Protein AF-A0A2B7GXM1-F1 (afdb_monomer_lite)

Sequence (104 aa):
MEYDSQNIAARKDNAVAILREANEEKWEELAEETTLTKRQIAMWELAIVFDQKNAHIAREYGVRVTTVARHCERVREKHKEAEKKVQQLENTIEYLNGASSTDA

pLDDT: mean 86.86, std 16.86, range [43.56, 97.94]

Radius of gyration: 20.79 Å; chains: 1; bounding box: 57×22×64 Å

Foldseek 3Di:
DPPPPVVVVVVLLCPLVVVCVVCVVVLVVVVVVDVAHSLLVSLLCVCPVVVRQLVSVCVVVVHDSVVSVVSNVVVVVRVVVVVVVVVVVVVVVVVVVVVVVVPD

Secondary structure (DSSP, 8-state):
----HHHHHHHHHHHHHHHHHHHHHHHHHHHHHSSS-HHHHHHHIIIIIS---HHHHHHHTT--HHHHHHHHHHHHHHHHHHHHHHHHHHHHHHHHHHHTTS--

Structure (mmCIF, N/CA/C/O backbone):
data_AF-A0A2B7GXM1-F1
#
_entry.id   AF-A0A2B7GXM1-F1
#
loop_
_atom_site.group_PDB
_atom_site.id
_atom_site.type_symbol
_atom_site.label_atom_id
_atom_site.label_alt_id
_atom_site.label_comp_id
_atom_site.label_asym_id
_atom_site.label_entity_id
_atom_site.label_seq_id
_atom_site.pdbx_PDB_ins_code
_atom_site.Cartn_x
_atom_site.Cartn_y
_atom_site.Cartn_z
_atom_site.occupancy
_atom_site.B_iso_or_equiv
_atom_site.auth_seq_id
_atom_site.auth_comp_id
_atom_site.auth_asym_id
_atom_site.auth_atom_id
_atom_site.pdbx_PDB_model_num
ATOM 1 N N . MET A 1 1 ? 38.649 1.877 -18.856 1.00 46.22 1 MET A N 1
ATOM 2 C CA . MET A 1 1 ? 37.574 1.279 -18.040 1.00 46.22 1 MET A CA 1
ATOM 3 C C . MET A 1 1 ? 36.295 1.995 -18.444 1.00 46.22 1 MET A C 1
ATOM 5 O O . MET A 1 1 ? 35.980 3.035 -17.884 1.00 46.22 1 MET A O 1
ATOM 9 N N . GLU A 1 2 ? 35.661 1.541 -19.527 1.00 43.56 2 GLU A N 1
ATOM 10 C CA . GLU A 1 2 ? 34.377 2.095 -19.969 1.00 43.56 2 GLU A CA 1
ATOM 11 C C . GLU A 1 2 ? 33.322 1.714 -18.933 1.00 43.56 2 GLU A C 1
ATOM 13 O O . GLU A 1 2 ? 33.073 0.536 -18.681 1.00 43.56 2 GLU A O 1
ATOM 18 N N . TYR A 1 3 ? 32.769 2.720 -18.261 1.00 47.44 3 TYR A N 1
ATOM 19 C CA . TYR A 1 3 ? 31.655 2.535 -17.345 1.00 47.44 3 TYR A CA 1
ATOM 20 C C . TYR A 1 3 ? 30.423 2.258 -18.205 1.00 47.44 3 TYR A C 1
ATOM 22 O O . TYR A 1 3 ? 29.866 3.163 -18.828 1.00 47.44 3 TYR A O 1
ATOM 30 N N . ASP A 1 4 ? 30.067 0.982 -18.303 1.00 49.59 4 ASP A N 1
ATOM 31 C CA . ASP A 1 4 ? 29.046 0.472 -19.208 1.00 49.59 4 ASP A CA 1
ATOM 32 C C . ASP A 1 4 ? 27.646 0.926 -18.758 1.00 49.59 4 ASP A C 1
ATOM 34 O O . ASP A 1 4 ? 26.919 0.258 -18.018 1.00 49.59 4 ASP A O 1
ATOM 38 N N . SER A 1 5 ? 27.292 2.145 -19.163 1.00 53.03 5 SER A N 1
ATOM 39 C CA . SER A 1 5 ? 26.008 2.795 -18.886 1.00 53.03 5 SER A CA 1
ATOM 40 C C . SER A 1 5 ? 24.804 1.967 -19.357 1.00 53.03 5 SER A C 1
ATOM 42 O O . SER A 1 5 ? 23.721 2.074 -18.775 1.00 53.03 5 SER A O 1
ATOM 44 N N . GLN A 1 6 ? 25.003 1.079 -20.338 1.00 51.12 6 GLN A N 1
ATOM 45 C CA . GLN A 1 6 ? 23.982 0.160 -20.843 1.00 51.12 6 GLN A CA 1
ATOM 46 C C . GLN A 1 6 ? 23.639 -0.944 -19.826 1.00 51.12 6 GLN A C 1
ATOM 48 O O . GLN A 1 6 ? 22.476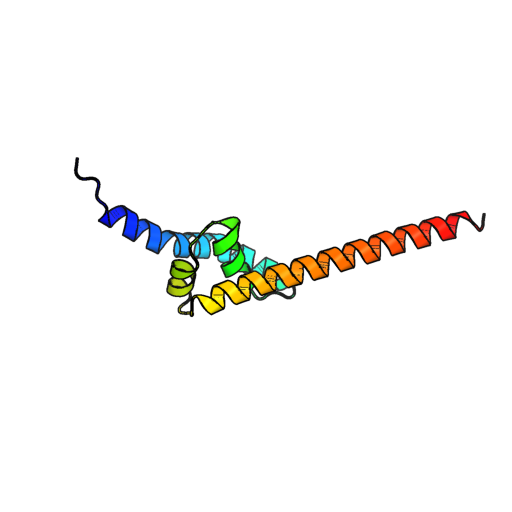 -1.329 -19.694 1.00 51.12 6 GLN A O 1
ATOM 53 N N . ASN A 1 7 ? 24.607 -1.376 -19.016 1.00 51.19 7 ASN A N 1
ATOM 54 C CA . ASN A 1 7 ? 24.431 -2.424 -18.007 1.00 51.19 7 ASN A CA 1
ATOM 55 C C . ASN A 1 7 ? 23.643 -1.930 -16.774 1.00 51.19 7 ASN A C 1
ATOM 57 O O . ASN A 1 7 ? 22.898 -2.675 -16.137 1.00 51.19 7 ASN A O 1
ATOM 61 N N . ILE A 1 8 ? 23.751 -0.637 -16.451 1.00 50.59 8 ILE A N 1
ATOM 62 C CA . ILE A 1 8 ? 23.003 -0.007 -15.350 1.00 50.59 8 ILE A CA 1
ATOM 63 C C . ILE A 1 8 ? 21.527 0.191 -15.726 1.00 50.59 8 ILE A C 1
ATOM 65 O O . ILE A 1 8 ? 20.652 0.008 -14.879 1.00 50.59 8 ILE A O 1
ATOM 69 N N . ALA A 1 9 ? 21.237 0.551 -16.980 1.00 50.09 9 ALA A N 1
ATOM 70 C CA . ALA A 1 9 ? 19.865 0.714 -17.462 1.00 50.09 9 ALA A CA 1
ATOM 71 C C . ALA A 1 9 ? 19.107 -0.625 -17.476 1.00 50.09 9 ALA A C 1
ATOM 73 O O . ALA A 1 9 ? 18.011 -0.703 -16.924 1.00 50.09 9 ALA A O 1
ATOM 74 N N . ALA A 1 10 ? 19.735 -1.694 -17.983 1.00 50.69 10 ALA A N 1
ATOM 75 C CA . ALA A 1 10 ? 19.162 -3.042 -17.974 1.00 50.69 10 ALA A CA 1
ATOM 76 C C . ALA A 1 10 ? 18.904 -3.572 -16.549 1.00 50.69 10 ALA A C 1
ATOM 78 O O . ALA A 1 10 ? 17.878 -4.195 -16.287 1.00 50.69 10 ALA A O 1
ATOM 79 N N . ARG A 1 11 ? 19.792 -3.271 -15.589 1.00 53.19 11 ARG A N 1
ATOM 80 C CA . ARG A 1 11 ? 19.588 -3.617 -14.169 1.00 53.19 11 ARG A CA 1
ATOM 81 C C . ARG A 1 11 ? 18.433 -2.850 -13.520 1.00 53.19 11 ARG A C 1
ATOM 83 O O . ARG A 1 11 ? 17.737 -3.416 -12.684 1.00 53.19 11 ARG A O 1
ATOM 90 N N . LYS A 1 12 ? 18.214 -1.584 -13.893 1.00 52.78 12 LYS A N 1
ATOM 91 C CA . LYS A 1 12 ? 17.091 -0.771 -13.385 1.00 52.78 12 LYS A CA 1
ATOM 92 C C . LYS A 1 12 ? 15.744 -1.221 -13.942 1.00 52.78 12 LYS A C 1
ATOM 94 O O . LYS A 1 12 ? 14.778 -1.232 -13.188 1.00 52.78 12 LYS A O 1
ATOM 99 N N . ASP A 1 13 ? 15.699 -1.622 -15.212 1.00 58.84 13 ASP A N 1
ATOM 100 C CA . ASP A 1 13 ? 14.500 -2.218 -15.813 1.00 58.84 13 ASP A CA 1
ATOM 101 C C . ASP A 1 13 ? 14.149 -3.574 -15.157 1.00 58.84 13 ASP A C 1
ATOM 103 O O . ASP A 1 13 ? 12.979 -3.932 -15.098 1.00 58.84 13 ASP A O 1
ATOM 107 N N . ASN A 1 14 ? 15.126 -4.281 -14.572 1.00 75.62 14 ASN A N 1
ATOM 108 C CA . ASN A 1 14 ? 14.911 -5.554 -13.871 1.00 75.62 14 ASN A CA 1
ATOM 109 C C . ASN A 1 14 ? 14.568 -5.401 -12.370 1.00 75.62 14 ASN A C 1
ATOM 111 O O . ASN A 1 14 ? 13.998 -6.299 -11.760 1.00 75.62 14 ASN A O 1
ATOM 115 N N . ALA A 1 15 ? 14.882 -4.263 -11.742 1.00 87.50 15 ALA A N 1
ATOM 116 C CA . ALA A 1 15 ? 14.713 -4.098 -10.294 1.00 87.50 15 ALA A CA 1
ATOM 117 C C . ALA A 1 15 ? 13.247 -4.220 -9.838 1.00 87.50 15 ALA A C 1
ATOM 119 O O . ALA A 1 15 ? 12.972 -4.865 -8.831 1.00 87.50 15 ALA A O 1
ATOM 120 N N . VAL A 1 16 ? 12.302 -3.639 -10.587 1.00 90.75 16 VAL A N 1
ATOM 121 C CA . VAL A 1 16 ? 10.867 -3.725 -10.258 1.00 90.75 16 VAL A CA 1
ATOM 122 C C . VAL A 1 16 ? 10.356 -5.161 -10.402 1.00 90.75 16 VAL A C 1
ATOM 124 O O . VAL A 1 16 ? 9.599 -5.611 -9.547 1.00 90.75 16 VAL A O 1
ATOM 127 N N . ALA A 1 17 ? 10.795 -5.881 -11.438 1.00 91.12 17 ALA A N 1
ATOM 128 C CA . ALA A 1 17 ? 10.425 -7.276 -11.665 1.00 91.12 17 ALA A CA 1
ATOM 129 C C . ALA A 1 17 ? 10.958 -8.190 -10.548 1.00 91.12 17 ALA A C 1
ATOM 131 O O . ALA A 1 17 ? 10.185 -8.929 -9.950 1.00 91.12 17 ALA A O 1
ATOM 132 N N . ILE A 1 18 ? 12.237 -8.050 -10.177 1.00 92.69 18 ILE A N 1
ATOM 133 C CA . ILE A 1 18 ? 12.847 -8.805 -9.068 1.00 92.69 18 ILE A CA 1
ATOM 134 C C . ILE A 1 18 ? 12.116 -8.534 -7.750 1.00 92.69 18 ILE A C 1
ATOM 136 O O . ILE A 1 18 ? 11.783 -9.461 -7.017 1.00 92.69 18 ILE A O 1
ATOM 140 N N . LEU A 1 19 ? 11.855 -7.260 -7.435 1.00 94.12 19 LEU A N 1
ATOM 141 C CA . LEU A 1 19 ? 11.136 -6.892 -6.215 1.00 94.12 19 LEU A CA 1
ATOM 142 C C . LEU A 1 19 ? 9.710 -7.441 -6.217 1.00 94.12 19 LEU A C 1
ATOM 144 O O . LEU A 1 19 ? 9.225 -7.860 -5.171 1.00 94.12 19 LEU A O 1
ATOM 148 N N . ARG A 1 20 ? 9.046 -7.457 -7.373 1.00 92.94 20 ARG A N 1
ATOM 149 C CA . ARG A 1 20 ? 7.720 -8.048 -7.520 1.00 92.94 20 ARG A CA 1
ATOM 150 C C . ARG A 1 20 ? 7.742 -9.545 -7.248 1.00 92.94 20 ARG A C 1
ATOM 152 O O . ARG A 1 20 ? 6.990 -9.997 -6.397 1.00 92.94 20 ARG A O 1
ATOM 159 N N . GLU A 1 21 ? 8.622 -10.286 -7.910 1.00 93.62 21 GLU A N 1
ATOM 160 C CA . GLU A 1 21 ? 8.751 -11.733 -7.706 1.00 93.62 21 GLU A CA 1
ATOM 161 C C . GLU A 1 21 ? 9.060 -12.072 -6.243 1.00 93.62 21 GLU A C 1
ATOM 163 O O . GLU A 1 21 ? 8.453 -12.975 -5.678 1.00 93.62 21 GLU A O 1
ATOM 168 N N . ALA A 1 22 ? 9.944 -11.302 -5.603 1.00 95.25 22 ALA A N 1
ATOM 169 C CA . ALA A 1 22 ? 10.344 -11.533 -4.218 1.00 95.25 22 ALA A CA 1
ATOM 170 C C . ALA A 1 22 ? 9.266 -11.191 -3.171 1.00 95.25 22 ALA A C 1
ATOM 172 O O . ALA A 1 22 ? 9.377 -11.645 -2.036 1.00 95.25 22 ALA A O 1
ATOM 173 N N . ASN A 1 23 ? 8.260 -10.374 -3.509 1.00 97.06 23 ASN A N 1
ATOM 174 C CA . ASN A 1 23 ? 7.236 -9.909 -2.561 1.00 97.06 23 ASN A CA 1
ATOM 175 C C . ASN A 1 23 ? 5.809 -10.345 -2.940 1.00 97.06 23 ASN A C 1
ATOM 177 O O . ASN A 1 23 ? 4.863 -9.955 -2.259 1.00 97.06 23 ASN A O 1
ATOM 181 N N . GLU A 1 24 ? 5.633 -11.138 -4.001 1.00 94.44 24 GLU A N 1
ATOM 182 C CA . GLU A 1 24 ? 4.313 -11.508 -4.530 1.00 94.44 24 GLU A CA 1
ATOM 183 C C . GLU A 1 24 ? 3.434 -12.192 -3.468 1.00 94.44 24 GLU A C 1
ATOM 185 O O . GLU A 1 24 ? 2.274 -11.817 -3.318 1.00 94.44 24 GLU A O 1
ATOM 190 N N . GLU A 1 25 ? 3.996 -13.135 -2.702 1.00 97.19 25 GLU A N 1
ATOM 191 C CA . GLU A 1 25 ? 3.294 -13.858 -1.627 1.00 97.19 25 GLU A CA 1
ATOM 192 C C . GLU A 1 25 ? 2.887 -12.915 -0.489 1.00 97.19 25 GLU A C 1
ATOM 194 O O . GLU A 1 25 ? 1.707 -12.807 -0.166 1.00 97.19 25 GLU A O 1
ATOM 199 N N . LYS A 1 26 ? 3.835 -12.118 0.019 1.00 97.44 26 LYS A N 1
ATOM 200 C CA . LYS A 1 26 ? 3.581 -11.091 1.041 1.00 97.44 26 LYS A CA 1
ATOM 201 C C . LYS A 1 26 ? 2.456 -10.134 0.630 1.00 97.44 26 LYS A C 1
ATOM 203 O O . LYS A 1 26 ? 1.641 -9.724 1.453 1.00 97.44 26 LYS A O 1
ATOM 208 N N . TRP A 1 27 ? 2.420 -9.708 -0.633 1.00 97.94 27 TRP A N 1
ATOM 209 C CA . TRP A 1 27 ? 1.377 -8.791 -1.097 1.00 97.94 27 TRP A CA 1
ATOM 210 C C . TRP A 1 27 ? 0.018 -9.462 -1.275 1.00 97.94 27 TRP A C 1
ATOM 212 O O . TRP A 1 27 ? -0.992 -8.759 -1.215 1.00 97.94 27 TRP A O 1
ATOM 222 N N . GLU A 1 28 ? -0.016 -10.771 -1.518 1.00 97.56 28 GLU A N 1
ATOM 223 C CA . GLU A 1 28 ? -1.254 -11.549 -1.501 1.00 97.56 28 GLU A CA 1
ATOM 224 C C . GLU A 1 28 ? -1.801 -11.625 -0.071 1.00 97.56 28 GLU A C 1
ATOM 226 O O . GLU A 1 28 ? -2.931 -11.203 0.155 1.00 97.56 28 GLU A O 1
ATOM 231 N N . GLU A 1 29 ? -0.972 -12.006 0.904 1.00 97.44 29 GLU A N 1
ATOM 232 C CA . GLU A 1 29 ? -1.352 -12.065 2.325 1.00 97.44 29 GLU A CA 1
ATOM 233 C C . GLU A 1 29 ? -1.896 -10.715 2.826 1.00 97.44 29 GLU A C 1
ATOM 235 O O . GLU A 1 29 ? -2.994 -10.624 3.374 1.00 97.44 29 GLU A O 1
ATOM 240 N N . LEU A 1 30 ? -1.188 -9.616 2.545 1.00 95.31 30 LEU A N 1
ATOM 241 C CA . LEU A 1 30 ? -1.649 -8.276 2.926 1.00 95.31 30 LEU A CA 1
ATOM 242 C C . LEU A 1 30 ? -2.958 -7.868 2.231 1.00 95.31 30 LEU A C 1
ATOM 244 O O . LEU A 1 30 ? -3.706 -7.037 2.754 1.00 95.31 30 LEU A O 1
ATOM 248 N N . ALA A 1 31 ? -3.244 -8.391 1.038 1.00 96.06 31 ALA A N 1
ATOM 249 C CA . ALA A 1 31 ? -4.508 -8.126 0.359 1.00 96.06 31 ALA A CA 1
ATOM 250 C C . ALA A 1 31 ? -5.673 -8.895 1.000 1.00 96.06 31 ALA A C 1
ATOM 252 O O . ALA A 1 31 ? -6.800 -8.403 0.973 1.00 96.06 31 ALA A O 1
ATOM 253 N N . GLU A 1 32 ? -5.411 -10.058 1.600 1.00 96.81 32 GLU A N 1
ATOM 254 C CA . GLU A 1 32 ? -6.401 -10.824 2.364 1.00 96.81 32 GLU A CA 1
ATOM 255 C C . GLU A 1 32 ? -6.720 -10.164 3.714 1.00 96.81 32 GLU A C 1
ATOM 257 O O . GLU A 1 32 ? -7.871 -10.153 4.154 1.00 96.81 32 GLU A O 1
ATOM 262 N N . GLU A 1 33 ? -5.719 -9.558 4.354 1.00 93.75 33 GLU A N 1
ATOM 263 C CA . GLU A 1 33 ? -5.861 -8.910 5.665 1.00 93.75 33 GLU A CA 1
ATOM 264 C C . GLU A 1 33 ? -6.431 -7.485 5.600 1.00 93.75 33 GLU A C 1
ATOM 266 O O . GLU A 1 33 ? -6.839 -6.912 6.617 1.00 93.75 33 GLU A O 1
ATOM 271 N N . THR A 1 34 ? -6.454 -6.874 4.415 1.00 92.12 34 THR A N 1
ATOM 272 C CA . THR A 1 34 ? -6.839 -5.470 4.247 1.00 92.12 34 THR A CA 1
ATOM 273 C C . THR A 1 34 ? -7.965 -5.286 3.232 1.00 92.12 34 THR A C 1
ATOM 275 O O . THR A 1 34 ? -8.418 -6.198 2.557 1.00 92.12 34 THR A O 1
ATOM 278 N N . THR A 1 35 ? -8.457 -4.049 3.108 1.00 93.12 35 THR A N 1
ATOM 279 C CA . THR A 1 35 ? -9.421 -3.683 2.048 1.00 93.12 35 THR A CA 1
ATOM 280 C C . THR A 1 35 ? -8.737 -3.251 0.746 1.00 93.12 35 THR A C 1
ATOM 282 O O . THR A 1 35 ? -9.398 -2.739 -0.163 1.00 93.12 35 THR A O 1
ATOM 285 N N . LEU A 1 36 ? -7.410 -3.383 0.671 1.00 95.94 36 LEU A N 1
ATOM 286 C CA . LEU A 1 36 ? -6.603 -2.997 -0.478 1.00 95.94 36 LEU A CA 1
ATOM 287 C C . LEU A 1 36 ? -6.373 -4.206 -1.382 1.00 95.94 36 LEU A C 1
ATOM 289 O O . LEU A 1 36 ? -6.169 -5.323 -0.932 1.00 95.94 36 LEU A O 1
ATOM 293 N N . THR A 1 37 ? -6.352 -3.972 -2.688 1.00 97.12 37 THR A N 1
ATOM 294 C CA . THR A 1 37 ? -5.962 -5.009 -3.652 1.00 97.12 37 THR A CA 1
ATOM 295 C C . THR A 1 37 ? -4.449 -5.226 -3.623 1.00 97.12 37 THR A C 1
ATOM 297 O O . THR A 1 37 ? -3.701 -4.256 -3.451 1.00 97.12 37 THR A O 1
ATOM 300 N N . LYS A 1 38 ? -3.989 -6.435 -3.970 1.00 97.38 38 LYS A N 1
ATOM 301 C CA . LYS A 1 38 ? -2.560 -6.732 -4.171 1.00 97.38 38 LYS A CA 1
ATOM 302 C C . LYS A 1 38 ? -1.845 -5.682 -5.023 1.00 97.38 38 LYS A C 1
ATOM 304 O O . LYS A 1 38 ? -0.774 -5.212 -4.669 1.00 97.38 38 LYS A O 1
ATOM 309 N N . ARG A 1 39 ? -2.458 -5.233 -6.128 1.00 96.50 39 ARG A N 1
ATOM 310 C CA . ARG A 1 39 ? -1.865 -4.200 -7.003 1.00 96.50 39 ARG A CA 1
ATOM 311 C C . ARG A 1 39 ? -1.692 -2.848 -6.315 1.00 96.50 39 ARG A C 1
ATOM 313 O O . ARG A 1 39 ? -0.726 -2.151 -6.606 1.00 96.50 39 ARG A O 1
ATOM 320 N N . GLN A 1 40 ? -2.622 -2.453 -5.448 1.00 97.62 40 GLN A N 1
ATOM 32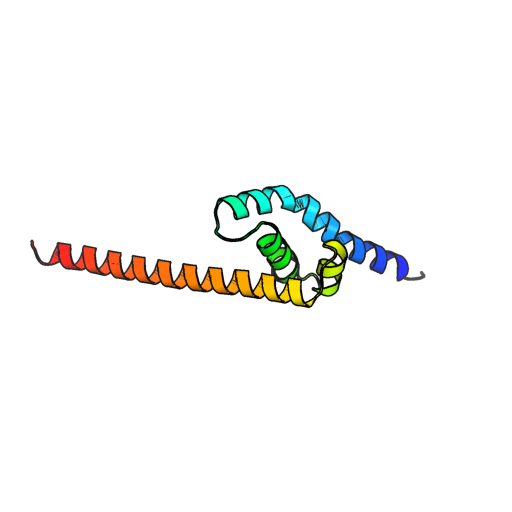1 C CA . GLN A 1 40 ? -2.505 -1.199 -4.699 1.00 97.62 40 GLN A CA 1
ATOM 322 C C . GLN A 1 40 ? -1.344 -1.268 -3.709 1.00 97.62 40 GLN A C 1
ATOM 324 O O . GLN A 1 40 ? -0.550 -0.332 -3.653 1.00 97.62 40 GLN A O 1
ATOM 329 N N . ILE A 1 41 ? -1.225 -2.392 -3.001 1.00 97.69 41 ILE A N 1
ATOM 330 C CA . ILE A 1 41 ? -0.145 -2.665 -2.047 1.00 97.69 41 ILE A CA 1
ATOM 331 C C . ILE A 1 41 ? 1.197 -2.704 -2.778 1.00 97.69 41 ILE A C 1
ATOM 333 O O . ILE A 1 41 ? 2.093 -1.931 -2.452 1.00 97.69 41 ILE A O 1
ATOM 337 N N . ALA A 1 42 ? 1.297 -3.511 -3.834 1.00 97.44 42 ALA A N 1
ATOM 338 C CA . ALA A 1 42 ? 2.502 -3.667 -4.634 1.00 97.44 42 ALA A CA 1
ATOM 339 C C . ALA A 1 42 ? 3.008 -2.336 -5.202 1.00 97.44 42 ALA A C 1
ATOM 341 O O . ALA A 1 42 ? 4.177 -1.994 -5.055 1.00 97.44 42 ALA A O 1
ATOM 342 N N . MET A 1 43 ? 2.130 -1.543 -5.829 1.00 97.75 43 MET A N 1
ATOM 343 C CA . MET A 1 43 ? 2.528 -0.252 -6.400 1.00 97.75 43 MET A CA 1
ATOM 344 C C . MET A 1 43 ? 2.953 0.752 -5.330 1.00 97.75 43 MET A C 1
ATOM 346 O O . MET A 1 43 ? 3.877 1.525 -5.571 1.00 97.75 43 MET A O 1
ATOM 350 N N . TRP A 1 44 ? 2.307 0.738 -4.162 1.00 97.94 44 TRP A N 1
ATOM 351 C CA . TRP A 1 44 ? 2.707 1.583 -3.045 1.00 97.94 44 TRP A CA 1
ATOM 352 C C . TRP A 1 44 ? 4.053 1.150 -2.455 1.00 97.94 44 TRP A C 1
ATOM 354 O O . TRP A 1 44 ? 4.923 2.003 -2.296 1.00 97.94 44 TRP A O 1
ATOM 364 N N . GLU A 1 45 ? 4.275 -0.143 -2.198 1.00 97.31 45 GLU A N 1
ATOM 365 C CA . GLU A 1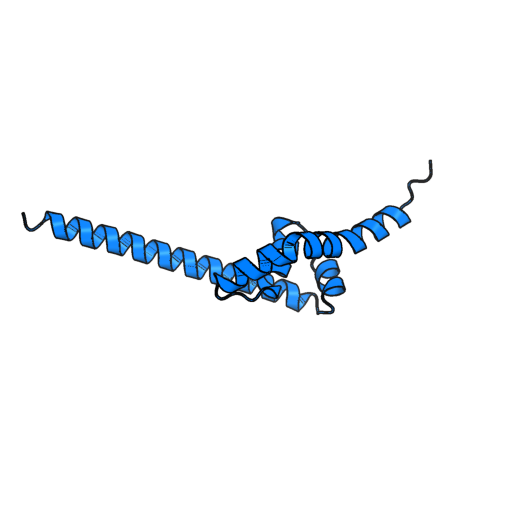 45 ? 5.560 -0.625 -1.674 1.00 97.31 45 GLU A CA 1
ATOM 366 C C . GLU A 1 45 ? 6.695 -0.363 -2.664 1.00 97.31 45 GLU A C 1
ATOM 368 O O . GLU A 1 45 ? 7.728 0.185 -2.288 1.00 97.31 45 GLU A O 1
ATOM 373 N N . LEU A 1 46 ? 6.488 -0.652 -3.950 1.00 97.00 46 LEU A N 1
ATOM 374 C CA . LEU A 1 46 ? 7.476 -0.359 -4.986 1.00 97.00 46 LEU A CA 1
ATOM 375 C C . LEU A 1 46 ? 7.812 1.134 -5.043 1.00 97.00 46 LEU A C 1
ATOM 377 O O . LEU A 1 46 ? 8.987 1.483 -5.107 1.00 97.00 46 LEU A O 1
ATOM 381 N N . ALA A 1 47 ? 6.810 2.016 -4.999 1.00 96.44 47 ALA A N 1
ATOM 382 C CA . ALA A 1 47 ? 7.028 3.455 -5.128 1.00 96.44 47 ALA A CA 1
ATOM 383 C C . ALA A 1 47 ? 7.598 4.110 -3.864 1.00 96.44 47 ALA A C 1
ATOM 385 O O . ALA A 1 47 ? 8.377 5.050 -3.970 1.00 96.44 47 ALA A O 1
ATOM 386 N N . ILE A 1 48 ? 7.177 3.664 -2.679 1.00 95.94 48 ILE A N 1
ATOM 387 C CA . ILE A 1 48 ? 7.454 4.349 -1.410 1.00 95.94 48 ILE A CA 1
ATOM 388 C C . ILE A 1 48 ? 8.512 3.617 -0.590 1.00 95.94 48 ILE A C 1
ATOM 390 O O . ILE A 1 48 ? 9.430 4.253 -0.085 1.00 95.94 48 ILE A O 1
ATOM 394 N N . VAL A 1 49 ? 8.394 2.296 -0.451 1.00 94.38 49 VAL A N 1
ATOM 395 C CA . VAL A 1 49 ? 9.312 1.495 0.375 1.00 94.38 49 VAL A CA 1
ATOM 396 C C . VAL A 1 49 ? 10.606 1.218 -0.386 1.00 94.38 49 VAL A C 1
ATOM 398 O O . VAL A 1 49 ? 11.692 1.359 0.168 1.00 94.38 49 VAL A O 1
ATOM 401 N N . PHE A 1 50 ? 10.500 0.873 -1.670 1.00 94.06 50 PHE A N 1
ATOM 402 C CA . PHE A 1 50 ? 11.648 0.558 -2.525 1.00 94.06 50 PHE A CA 1
ATOM 403 C C . PHE A 1 50 ? 12.102 1.719 -3.425 1.00 94.06 50 PHE A C 1
ATOM 405 O O . PHE A 1 50 ? 12.985 1.520 -4.264 1.00 94.06 50 PHE A O 1
ATOM 412 N N . ASP A 1 51 ? 11.502 2.906 -3.271 1.00 95.00 51 ASP A N 1
ATOM 413 C CA . ASP A 1 51 ? 11.832 4.153 -3.988 1.00 95.00 51 ASP A CA 1
ATOM 414 C C . ASP A 1 51 ? 11.930 3.992 -5.523 1.00 95.00 51 ASP A C 1
ATOM 416 O O . ASP A 1 51 ? 12.763 4.588 -6.214 1.00 95.00 51 ASP A O 1
ATOM 420 N N . GLN A 1 52 ? 11.085 3.132 -6.100 1.00 94.69 52 GLN A N 1
ATOM 421 C CA . GLN A 1 52 ? 11.043 2.932 -7.544 1.00 94.69 52 GLN A CA 1
ATOM 422 C C . GLN A 1 52 ? 10.237 4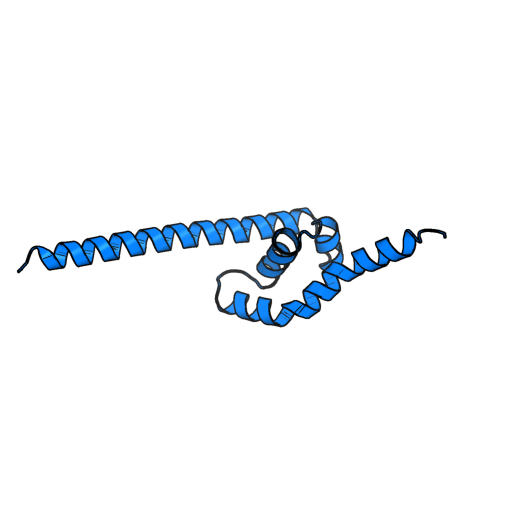.038 -8.219 1.00 94.69 52 GLN A C 1
ATOM 424 O O . GLN A 1 52 ? 9.128 4.393 -7.822 1.00 94.69 52 GLN A O 1
ATOM 429 N N . LYS A 1 53 ? 10.766 4.558 -9.330 1.00 95.06 53 LYS A N 1
ATOM 430 C CA . LYS A 1 53 ? 10.068 5.578 -10.119 1.00 95.06 53 LYS A CA 1
ATOM 431 C C . LYS A 1 53 ? 8.737 5.033 -10.633 1.00 95.06 53 LYS A C 1
ATOM 433 O O . LYS A 1 53 ? 8.710 3.998 -11.299 1.00 95.06 53 LYS A O 1
ATOM 438 N N . ASN A 1 54 ? 7.667 5.817 -10.483 1.00 95.75 54 ASN A N 1
ATOM 439 C CA . ASN A 1 54 ? 6.339 5.471 -11.005 1.00 95.75 54 ASN A CA 1
ATOM 440 C C . ASN A 1 54 ? 6.347 5.088 -12.494 1.00 95.75 54 ASN A C 1
ATOM 442 O O . ASN A 1 54 ? 5.528 4.281 -12.913 1.00 95.75 54 ASN A O 1
ATOM 446 N N . ALA A 1 55 ? 7.262 5.645 -13.296 1.00 95.44 55 ALA A N 1
ATOM 447 C CA . ALA A 1 55 ? 7.427 5.277 -14.702 1.00 95.44 55 ALA A CA 1
ATOM 448 C C . ALA A 1 55 ? 7.871 3.816 -14.899 1.00 95.44 55 ALA A C 1
ATOM 450 O O . ALA A 1 55 ? 7.347 3.143 -15.782 1.00 95.44 55 ALA A O 1
ATOM 451 N N . HIS A 1 56 ? 8.795 3.316 -14.075 1.00 93.69 56 HIS A N 1
ATOM 452 C CA . HIS A 1 56 ? 9.263 1.930 -14.155 1.00 93.69 56 HIS A CA 1
ATOM 453 C C . HIS A 1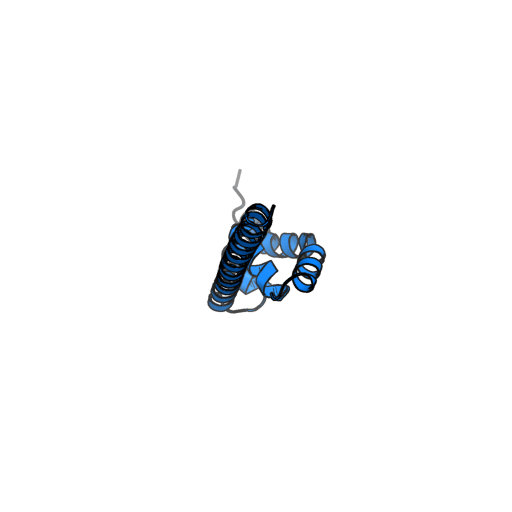 56 ? 8.180 0.963 -13.672 1.00 93.69 56 HIS A C 1
ATOM 455 O O . HIS A 1 56 ? 7.898 -0.026 -14.338 1.00 93.69 56 HIS A O 1
ATOM 461 N N . ILE A 1 57 ? 7.495 1.309 -12.578 1.00 95.44 57 ILE A N 1
ATOM 462 C CA . ILE A 1 57 ? 6.349 0.541 -12.071 1.00 95.44 57 ILE A CA 1
ATOM 463 C C . ILE A 1 57 ? 5.237 0.489 -13.127 1.00 95.44 57 ILE A C 1
ATOM 465 O O . ILE A 1 57 ? 4.700 -0.570 -13.430 1.00 95.44 57 ILE A O 1
ATOM 469 N N . ALA A 1 58 ? 4.908 1.626 -13.739 1.00 96.00 58 ALA A N 1
ATOM 470 C CA . ALA A 1 58 ? 3.884 1.700 -14.774 1.00 96.00 58 ALA A CA 1
ATOM 471 C C . ALA A 1 58 ? 4.219 0.824 -15.989 1.00 96.00 58 ALA A C 1
ATOM 473 O O . ALA A 1 58 ? 3.332 0.157 -16.519 1.00 96.00 58 ALA A O 1
ATOM 474 N N . ARG A 1 59 ? 5.494 0.803 -16.396 1.00 94.12 59 ARG A N 1
ATOM 475 C CA . ARG A 1 59 ? 5.997 -0.045 -17.480 1.00 94.12 59 ARG A CA 1
ATOM 476 C C . ARG A 1 59 ? 5.845 -1.529 -17.153 1.00 94.12 59 ARG A C 1
ATOM 478 O O . ARG A 1 59 ? 5.263 -2.245 -17.958 1.00 94.12 59 ARG A O 1
ATOM 485 N N . GLU A 1 60 ? 6.301 -1.950 -15.975 1.00 92.50 60 GLU A N 1
ATOM 486 C CA . GLU A 1 60 ? 6.228 -3.343 -15.508 1.00 92.50 60 GLU A CA 1
ATOM 487 C C . GLU A 1 60 ? 4.781 -3.854 -15.441 1.00 92.50 60 GLU A C 1
ATOM 489 O O . GLU A 1 60 ? 4.460 -4.942 -15.908 1.00 92.50 60 GLU A O 1
ATOM 494 N N . TYR A 1 61 ? 3.863 -3.036 -14.924 1.00 93.12 61 TYR A N 1
ATOM 495 C CA . TYR A 1 61 ? 2.460 -3.426 -14.771 1.00 93.12 61 TYR A CA 1
ATOM 496 C C . TYR A 1 61 ? 1.598 -3.166 -16.018 1.00 93.12 61 TYR A C 1
ATOM 498 O O . TYR A 1 61 ? 0.401 -3.462 -15.998 1.00 93.12 61 TYR A O 1
ATOM 506 N N . GLY A 1 62 ? 2.160 -2.586 -17.085 1.00 95.31 62 GLY A N 1
ATOM 507 C CA . GLY A 1 62 ? 1.415 -2.227 -18.296 1.00 95.31 62 GLY A CA 1
ATOM 508 C C . GLY A 1 62 ? 0.303 -1.196 -18.052 1.00 95.31 62 GLY A C 1
ATOM 509 O O . GLY A 1 62 ? -0.771 -1.279 -18.648 1.00 95.31 62 GLY A O 1
ATOM 510 N N . VAL A 1 63 ? 0.526 -0.233 -17.153 1.00 96.50 63 VAL A N 1
ATOM 511 C CA . VAL A 1 63 ? -0.457 0.796 -16.764 1.00 96.50 63 VAL A CA 1
ATOM 512 C C . VAL A 1 63 ? 0.059 2.212 -17.026 1.00 96.50 63 VAL A C 1
ATOM 514 O O . VAL A 1 63 ? 1.214 2.434 -17.371 1.00 96.50 63 VAL A O 1
ATOM 517 N N . ARG A 1 64 ? -0.802 3.222 -16.850 1.00 97.69 64 ARG A N 1
ATOM 518 C CA . ARG A 1 64 ? -0.389 4.634 -16.900 1.00 97.69 64 ARG A CA 1
ATOM 519 C C . ARG A 1 64 ? 0.299 5.040 -15.595 1.00 97.69 64 ARG A C 1
ATOM 521 O O . ARG A 1 64 ? -0.122 4.624 -14.519 1.00 97.69 64 ARG A O 1
ATOM 528 N N . VAL A 1 65 ? 1.264 5.958 -15.667 1.00 96.88 65 VAL A N 1
ATOM 529 C CA . VAL A 1 65 ? 1.943 6.544 -14.487 1.00 96.88 65 VAL A CA 1
ATOM 530 C C . VAL A 1 65 ? 0.948 7.148 -13.487 1.00 96.88 65 VAL A C 1
ATOM 532 O O . VAL A 1 65 ? 1.104 7.003 -12.277 1.00 96.88 65 VAL A O 1
ATOM 535 N N . THR A 1 66 ? -0.128 7.765 -13.981 1.00 97.81 66 THR A N 1
ATOM 536 C CA . THR A 1 66 ? -1.209 8.312 -13.145 1.00 97.81 66 THR A CA 1
ATOM 537 C C . THR A 1 66 ? -1.954 7.239 -12.350 1.00 97.81 66 THR A C 1
ATOM 539 O O . THR A 1 66 ? -2.491 7.534 -11.286 1.00 97.81 66 THR A O 1
ATOM 542 N N . THR A 1 67 ? -2.005 6.000 -12.850 1.00 97.56 67 THR A N 1
ATOM 543 C CA . THR A 1 67 ? -2.612 4.868 -12.138 1.00 97.56 67 THR A CA 1
ATOM 544 C C . THR A 1 67 ? -1.776 4.491 -10.923 1.00 97.56 67 THR A C 1
ATOM 546 O O . THR A 1 67 ? -2.340 4.323 -9.847 1.00 97.56 67 THR A O 1
ATOM 549 N N . VAL A 1 68 ? -0.446 4.449 -11.072 1.00 97.12 68 VAL A N 1
ATOM 550 C CA . VAL A 1 68 ? 0.487 4.191 -9.963 1.00 97.12 68 VAL A CA 1
ATOM 551 C C . VAL A 1 68 ? 0.300 5.240 -8.868 1.00 97.12 68 VAL A C 1
ATOM 553 O O . VAL A 1 68 ? 0.017 4.894 -7.726 1.00 97.12 68 VAL A O 1
ATOM 556 N N . ALA A 1 69 ? 0.323 6.527 -9.233 1.00 96.94 69 ALA A N 1
ATOM 557 C CA . ALA A 1 69 ? 0.098 7.619 -8.284 1.00 96.94 69 ALA A CA 1
ATOM 558 C C . ALA A 1 69 ? -1.258 7.505 -7.561 1.00 96.94 69 ALA A C 1
ATOM 560 O O . ALA A 1 69 ? -1.325 7.650 -6.343 1.00 96.94 69 ALA A O 1
ATOM 561 N N . ARG A 1 70 ? -2.338 7.186 -8.289 1.00 97.75 70 ARG A N 1
ATOM 562 C CA . ARG A 1 70 ? -3.671 7.001 -7.697 1.00 97.75 70 ARG A CA 1
ATOM 563 C C . ARG A 1 70 ? -3.717 5.831 -6.715 1.00 97.75 70 ARG A C 1
ATOM 565 O O . ARG A 1 70 ? -4.400 5.924 -5.701 1.00 97.75 70 ARG A O 1
ATOM 572 N N . HIS A 1 71 ? -3.039 4.725 -7.011 1.00 97.31 71 HIS A N 1
ATOM 573 C CA . HIS A 1 71 ? -2.964 3.593 -6.090 1.00 97.31 71 HIS A CA 1
ATOM 574 C C . HIS A 1 71 ? -2.184 3.947 -4.824 1.00 97.31 71 HIS A C 1
ATOM 576 O O . HIS A 1 71 ? -2.674 3.653 -3.737 1.00 97.31 71 HIS A O 1
ATOM 582 N N . CYS A 1 72 ? -1.070 4.675 -4.938 1.00 96.88 72 CYS A N 1
ATOM 583 C CA . CYS A 1 72 ? -0.341 5.169 -3.769 1.00 96.88 72 CYS A CA 1
ATOM 584 C C . CYS A 1 72 ? -1.210 6.072 -2.880 1.00 96.88 72 CYS A C 1
ATOM 586 O O . CYS A 1 72 ? -1.217 5.905 -1.661 1.00 96.88 72 CYS A O 1
ATOM 588 N N . GLU A 1 73 ? -1.979 6.991 -3.472 1.00 97.06 73 GLU A N 1
ATOM 589 C CA . GLU A 1 73 ? -2.910 7.829 -2.706 1.00 97.06 73 GLU A CA 1
ATOM 590 C C . GLU A 1 73 ? -4.019 7.005 -2.044 1.00 97.06 73 GLU A C 1
ATOM 592 O O . GLU A 1 73 ? -4.340 7.234 -0.881 1.00 97.06 73 GLU A O 1
ATOM 597 N N . ARG A 1 74 ? -4.540 5.972 -2.716 1.00 96.25 74 ARG A N 1
ATOM 598 C CA . ARG A 1 74 ? -5.556 5.095 -2.121 1.00 96.25 74 ARG A CA 1
ATOM 599 C C . ARG A 1 74 ? -5.044 4.354 -0.884 1.00 96.25 74 ARG A C 1
ATOM 601 O O . ARG A 1 74 ? -5.778 4.235 0.094 1.00 96.25 74 ARG A O 1
ATOM 608 N N . VAL A 1 75 ? -3.798 3.877 -0.909 1.00 95.31 75 VAL A N 1
ATOM 609 C CA . VAL A 1 75 ? -3.170 3.247 0.264 1.00 95.31 75 VAL A CA 1
ATOM 610 C C . VAL A 1 75 ? -3.018 4.260 1.404 1.00 95.31 75 VAL A C 1
ATOM 612 O O . VAL A 1 75 ? -3.371 3.957 2.543 1.00 95.31 75 VAL A O 1
ATOM 615 N N . ARG A 1 76 ? -2.593 5.496 1.107 1.00 94.69 76 ARG A N 1
ATOM 616 C CA . ARG A 1 76 ? -2.495 6.581 2.104 1.00 94.69 76 ARG A CA 1
ATOM 617 C C . ARG A 1 76 ? -3.843 6.940 2.727 1.00 94.69 76 ARG A C 1
ATOM 619 O O . ARG A 1 76 ? -3.912 7.165 3.932 1.00 94.69 76 ARG A O 1
ATOM 626 N N . GLU A 1 77 ? -4.909 7.003 1.934 1.00 96.31 77 GLU A N 1
ATOM 627 C CA . GLU A 1 77 ? -6.270 7.226 2.437 1.00 96.31 77 GLU A CA 1
ATOM 628 C C . GLU A 1 77 ? -6.684 6.126 3.414 1.00 96.31 77 GLU A C 1
ATOM 630 O O . GLU A 1 77 ? -7.144 6.428 4.514 1.00 96.31 77 GLU A O 1
ATOM 635 N N . LYS A 1 78 ? -6.468 4.856 3.047 1.00 94.38 78 LYS 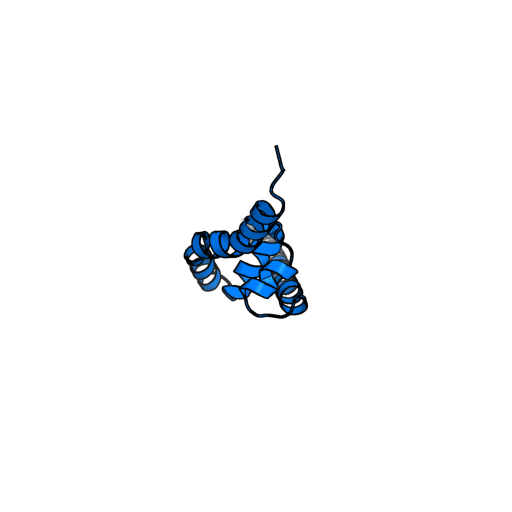A N 1
ATOM 636 C CA . LYS A 1 78 ? -6.798 3.716 3.910 1.00 94.38 78 LYS A CA 1
ATOM 637 C C . LYS A 1 78 ? -6.002 3.695 5.204 1.00 94.38 78 LYS A C 1
ATOM 639 O O . LYS A 1 78 ? -6.570 3.386 6.247 1.00 94.38 78 LYS A O 1
ATOM 644 N N . HIS A 1 79 ? -4.737 4.096 5.160 1.00 92.81 79 HIS A N 1
ATOM 645 C CA . HIS A 1 79 ? -3.934 4.254 6.364 1.00 92.81 79 HIS A CA 1
ATOM 646 C C . HIS A 1 79 ? -4.519 5.322 7.305 1.00 92.81 79 HIS A C 1
ATOM 648 O O . HIS A 1 79 ? -4.779 5.034 8.468 1.00 92.81 79 HIS A O 1
ATOM 654 N N . LYS A 1 80 ? -4.856 6.509 6.783 1.00 95.06 80 LYS A N 1
ATOM 655 C CA . LYS A 1 80 ? -5.492 7.582 7.572 1.00 95.06 80 LYS A CA 1
ATOM 656 C C . LYS A 1 80 ? -6.856 7.179 8.137 1.00 95.06 80 LYS A C 1
ATOM 658 O O . LYS A 1 80 ? -7.227 7.600 9.230 1.00 95.06 80 LYS A O 1
ATOM 663 N N . GLU A 1 81 ? -7.643 6.413 7.381 1.00 94.19 81 GLU A N 1
ATOM 664 C CA . GLU A 1 81 ? -8.912 5.854 7.866 1.00 94.19 81 GLU A CA 1
ATOM 665 C C . GLU A 1 81 ? -8.680 4.889 9.039 1.00 94.19 81 GLU A C 1
ATOM 667 O O . GLU A 1 81 ? -9.405 4.959 10.034 1.00 94.19 81 GLU A O 1
ATOM 672 N N . ALA A 1 82 ? -7.661 4.030 8.949 1.00 92.38 82 ALA A N 1
ATOM 673 C CA . ALA A 1 82 ? -7.305 3.096 10.011 1.00 92.38 82 ALA A CA 1
ATOM 674 C C . ALA A 1 82 ? -6.830 3.821 11.280 1.00 92.38 82 ALA A C 1
ATOM 676 O O . ALA A 1 82 ? -7.343 3.530 12.357 1.00 92.38 82 ALA A O 1
ATOM 677 N N . GLU A 1 83 ? -5.945 4.816 11.157 1.00 95.50 83 GLU A N 1
ATOM 678 C CA . GLU A 1 83 ? -5.469 5.629 12.290 1.00 95.50 83 GLU A CA 1
ATOM 679 C C . GLU A 1 83 ? -6.625 6.296 13.043 1.00 95.50 83 GLU A C 1
ATOM 681 O O . GLU A 1 83 ? -6.715 6.215 14.267 1.00 95.50 83 GLU A O 1
ATOM 686 N N . LYS A 1 84 ? -7.573 6.900 12.314 1.00 95.62 84 LYS A N 1
ATOM 687 C CA . LYS A 1 84 ? -8.763 7.507 12.929 1.00 95.62 84 LYS A CA 1
ATOM 688 C C . LYS A 1 84 ? -9.592 6.489 13.703 1.00 95.62 84 LYS A C 1
ATOM 690 O O . LYS A 1 84 ? -10.117 6.815 14.764 1.00 95.62 84 LYS A O 1
ATOM 695 N N . LYS A 1 85 ? -9.731 5.274 13.171 1.00 94.38 85 LYS A N 1
ATOM 696 C CA . LYS A 1 85 ? -10.499 4.211 13.821 1.00 94.38 85 LYS A CA 1
ATOM 697 C C . LYS A 1 85 ? -9.799 3.698 15.078 1.00 94.38 85 LYS A C 1
ATOM 699 O O . LYS A 1 85 ? -10.475 3.474 16.075 1.00 94.38 85 LYS A O 1
ATOM 704 N N . VAL A 1 86 ? -8.472 3.563 15.051 1.00 95.38 86 VAL A N 1
ATOM 705 C CA . VAL A 1 86 ? -7.672 3.221 16.238 1.00 95.38 86 VAL A CA 1
ATOM 706 C C . VAL A 1 86 ? -7.871 4.276 17.323 1.00 95.38 86 VAL A C 1
ATOM 708 O O . VAL A 1 86 ? -8.299 3.928 18.418 1.00 95.38 86 VAL A O 1
ATOM 711 N N . GLN A 1 87 ? -7.721 5.561 16.988 1.00 95.38 87 GLN A N 1
ATOM 712 C CA . GLN A 1 87 ? -7.922 6.651 17.947 1.00 95.38 87 GLN A CA 1
ATOM 713 C C . GLN A 1 87 ? -9.334 6.653 18.557 1.00 95.38 87 GLN A C 1
ATOM 715 O O . GLN A 1 87 ? -9.512 6.893 19.749 1.00 95.38 87 GLN A O 1
ATOM 720 N N . GLN A 1 88 ? -10.366 6.387 17.751 1.00 94.75 88 GLN A N 1
ATOM 721 C CA . GLN A 1 88 ? -11.743 6.286 18.247 1.00 94.75 88 GLN A CA 1
ATOM 722 C C . GLN A 1 88 ? -11.921 5.124 19.230 1.00 94.75 88 GLN A C 1
ATOM 724 O O . GLN A 1 88 ? -12.631 5.268 20.228 1.00 94.75 88 GLN A O 1
ATOM 729 N N . LEU A 1 89 ? -11.292 3.979 18.955 1.00 95.25 89 LEU A N 1
ATOM 730 C CA . LEU A 1 89 ? -11.343 2.812 19.831 1.00 95.25 89 LEU A CA 1
ATOM 731 C C . LEU A 1 89 ? -10.595 3.065 21.141 1.00 95.25 89 LEU A C 1
ATOM 733 O O . LEU A 1 89 ? -11.130 2.742 22.195 1.00 95.25 89 LEU A O 1
ATOM 737 N N . GLU A 1 90 ? -9.425 3.701 21.094 1.00 94.81 90 GLU A N 1
ATOM 738 C CA . GLU A 1 90 ? -8.665 4.100 22.285 1.00 94.81 90 GLU A CA 1
ATOM 739 C C . GLU A 1 90 ? -9.486 5.023 23.191 1.00 94.81 90 GLU A C 1
ATOM 741 O O . GLU A 1 90 ? -9.661 4.725 24.372 1.00 94.81 90 GLU A O 1
ATOM 746 N N . ASN A 1 91 ? -10.097 6.067 22.622 1.00 93.38 91 ASN A N 1
ATOM 747 C CA . ASN A 1 91 ? -10.968 6.978 23.372 1.00 93.38 91 ASN A CA 1
ATOM 748 C C . ASN A 1 91 ? -12.181 6.246 23.977 1.00 93.38 91 ASN A C 1
ATOM 750 O O . ASN A 1 91 ? -12.634 6.572 25.073 1.00 93.38 91 ASN A O 1
ATOM 754 N N . THR A 1 92 ? -12.725 5.253 23.263 1.00 93.44 92 THR A N 1
ATOM 755 C CA . THR A 1 92 ? -13.854 4.444 23.750 1.00 93.44 92 THR A CA 1
ATOM 756 C C . THR A 1 92 ? -13.432 3.558 24.920 1.00 93.44 92 THR A C 1
ATOM 758 O O . THR A 1 92 ? -14.158 3.462 25.907 1.00 93.44 92 THR A O 1
ATOM 761 N N . ILE A 1 93 ? -12.259 2.928 24.836 1.00 93.31 93 ILE A N 1
ATOM 762 C CA . ILE A 1 93 ? -11.698 2.110 25.916 1.00 93.31 93 ILE A CA 1
ATOM 763 C C . ILE A 1 93 ? -11.442 2.971 27.157 1.00 93.31 93 ILE A C 1
ATOM 765 O O . ILE A 1 93 ? -11.814 2.573 28.259 1.00 93.31 93 ILE A O 1
ATOM 769 N N . GLU A 1 94 ? -10.859 4.161 26.990 1.00 91.38 94 GLU A N 1
ATOM 770 C CA . GLU A 1 94 ? -10.628 5.103 28.089 1.00 91.38 94 GLU A CA 1
ATOM 771 C C . GLU A 1 94 ? -11.942 5.515 28.764 1.00 91.38 94 GLU A C 1
ATOM 773 O O . GLU A 1 94 ? -12.053 5.453 29.989 1.00 91.38 94 GLU A O 1
ATOM 778 N N . TYR A 1 95 ? -12.967 5.846 27.972 1.00 90.31 95 TYR A N 1
ATOM 779 C CA . TYR A 1 95 ? -14.296 6.170 28.488 1.00 90.31 95 TYR A CA 1
ATOM 780 C C . TYR A 1 95 ? -14.907 5.017 29.298 1.00 90.31 95 TYR A C 1
ATOM 782 O O . TYR A 1 95 ? -15.391 5.238 30.408 1.00 90.31 95 TYR A O 1
ATOM 790 N N . LEU A 1 96 ? -14.863 3.784 28.779 1.00 89.25 96 LEU A N 1
ATOM 791 C CA . LEU A 1 96 ? -15.411 2.609 29.468 1.00 89.25 96 LEU A CA 1
ATOM 792 C C . LEU A 1 96 ? -14.656 2.297 30.769 1.00 89.25 96 LEU A C 1
ATOM 794 O O . LEU A 1 96 ? -15.282 1.986 31.782 1.00 89.25 96 LEU A O 1
ATOM 798 N N . ASN A 1 97 ? -13.328 2.427 30.770 1.00 86.19 97 ASN A N 1
ATOM 799 C CA . ASN A 1 97 ? -12.507 2.210 31.962 1.00 86.19 97 ASN A CA 1
ATOM 800 C C . ASN A 1 97 ? -12.723 3.303 33.022 1.00 86.19 97 ASN A C 1
ATOM 802 O O . ASN A 1 97 ? -12.749 3.000 34.214 1.00 86.19 97 ASN A O 1
ATOM 806 N N . GLY A 1 98 ? -12.916 4.558 32.605 1.00 77.50 98 GLY A N 1
ATOM 807 C CA . GLY A 1 98 ? -13.247 5.669 33.499 1.00 77.50 98 GLY A CA 1
ATOM 808 C C . GLY A 1 98 ? -14.652 5.559 34.098 1.00 77.50 98 GLY A C 1
ATOM 809 O O . GLY A 1 98 ? -14.822 5.792 35.293 1.00 77.50 98 GLY A O 1
ATOM 810 N N . ALA A 1 99 ? -15.642 5.132 33.306 1.00 61.88 99 ALA A N 1
ATOM 811 C CA . ALA A 1 99 ? -17.008 4.889 33.777 1.00 61.88 99 ALA A CA 1
ATOM 812 C C . ALA A 1 99 ? -17.086 3.720 34.777 1.00 61.88 99 ALA A C 1
ATOM 814 O O . ALA A 1 99 ? -17.831 3.783 35.749 1.00 61.88 99 ALA A O 1
ATOM 815 N N . SER A 1 100 ? -16.262 2.679 34.605 1.00 57.00 100 SER A N 1
ATOM 816 C CA . SER A 1 100 ? -16.209 1.550 35.545 1.00 57.00 100 SER A CA 1
ATOM 817 C C . SER A 1 100 ? -15.572 1.896 36.903 1.00 57.00 100 SER A C 1
ATOM 819 O O . SER A 1 100 ? -15.669 1.093 37.828 1.00 57.00 100 SER A O 1
ATOM 821 N N . SER A 1 101 ? -14.922 3.061 37.036 1.00 56.31 101 SER A N 1
ATOM 822 C CA . SER A 1 101 ? -14.292 3.529 38.281 1.00 56.31 101 SER A CA 1
ATOM 823 C C . SER A 1 101 ? -15.184 4.461 39.111 1.00 56.31 101 SER A C 1
ATOM 825 O O . SER A 1 101 ? -14.812 4.786 40.237 1.00 56.31 101 SER A O 1
ATOM 827 N N . THR A 1 102 ? -16.319 4.924 38.577 1.00 55.69 102 THR A N 1
ATOM 828 C CA . THR A 1 102 ? -17.237 5.838 39.283 1.00 55.69 102 THR A CA 1
ATOM 829 C C . THR A 1 102 ? -18.396 5.133 39.992 1.00 55.69 102 THR A C 1
ATOM 831 O O . THR A 1 102 ? -19.129 5.792 40.724 1.00 55.69 102 THR A O 1
ATOM 834 N N . ASP A 1 103 ? -18.523 3.812 39.822 1.00 53.47 103 ASP A N 1
ATOM 835 C CA . ASP A 1 103 ? -19.625 2.997 40.359 1.00 53.47 103 ASP A CA 1
ATOM 836 C C . ASP A 1 103 ? -19.202 2.041 41.508 1.00 53.47 103 ASP A C 1
ATOM 838 O O . ASP A 1 103 ? -19.947 1.116 41.839 1.00 53.47 103 ASP A O 1
ATOM 842 N N . ALA A 1 104 ? -18.029 2.244 42.127 1.00 47.59 104 ALA A N 1
ATOM 843 C CA . ALA A 1 104 ? -17.540 1.485 43.295 1.00 47.59 104 ALA A CA 1
ATOM 844 C C . ALA A 1 104 ? -17.408 2.377 44.539 1.00 47.59 104 ALA A C 1
ATOM 846 O O . ALA A 1 104 ? -17.770 1.898 45.639 1.00 47.59 104 ALA A O 1
#